Protein AF-A0A349JTK1-F1 (afdb_monomer_lite)

Secondary structure (DSSP, 8-state):
------------------S-----------HHHHHHHHHHHHHHHHHHHTGGGT---HHHHHHHHHHHHHHHHHHHS-PPEEEEEETTEEEEEETTTTTS-HHHHHHHHHHHHHHHHHHHTTHHHHHHHHHHHHTTT-HHHHHHHHHHHHHHHHHHTT--

Radius of gyration: 26.08 Å; chains: 1; bounding box: 59×42×75 Å

Structure (mmCIF, N/CA/C/O backbone):
data_AF-A0A349JTK1-F1
#
_entry.id   AF-A0A349JTK1-F1
#
loop_
_atom_site.group_PDB
_atom_site.id
_atom_site.type_symbol
_atom_site.label_atom_id
_atom_site.label_alt_id
_atom_site.label_comp_id
_atom_site.label_asym_id
_atom_site.label_entity_id
_atom_site.label_seq_id
_atom_site.pdbx_PDB_ins_code
_atom_site.Cartn_x
_atom_site.Cartn_y
_atom_site.Cartn_z
_atom_site.occupancy
_atom_site.B_iso_or_equiv
_atom_site.auth_seq_id
_atom_site.auth_comp_id
_atom_site.auth_asym_id
_atom_site.auth_atom_id
_atom_site.pdbx_PDB_model_num
ATOM 1 N N . MET A 1 1 ? -38.838 27.268 -45.855 1.00 45.03 1 MET A N 1
ATOM 2 C CA . MET A 1 1 ? -37.896 26.324 -46.489 1.00 45.03 1 MET A CA 1
ATOM 3 C C . MET A 1 1 ? -36.590 26.447 -45.736 1.00 45.03 1 MET A C 1
ATOM 5 O O . MET A 1 1 ? -35.885 27.432 -45.886 1.00 45.03 1 MET A O 1
ATOM 9 N N . THR A 1 2 ? -36.428 25.562 -44.762 1.00 40.25 2 THR A N 1
ATOM 10 C CA . THR A 1 2 ? -35.624 25.732 -43.549 1.00 40.25 2 THR A CA 1
ATOM 11 C C . THR A 1 2 ? -34.436 24.780 -43.563 1.00 40.25 2 THR A C 1
ATOM 13 O O . THR A 1 2 ? -34.604 23.582 -43.766 1.00 40.25 2 THR A O 1
ATOM 16 N N . SER A 1 3 ? -33.263 25.370 -43.358 1.00 41.69 3 SER A N 1
ATOM 17 C CA . SER A 1 3 ? -31.979 24.836 -42.904 1.00 41.69 3 SER A CA 1
ATOM 18 C C . SER A 1 3 ? -31.929 23.336 -42.576 1.00 41.69 3 SER A C 1
ATOM 20 O O . SER A 1 3 ? -32.374 22.910 -41.512 1.00 41.69 3 SER A O 1
ATOM 22 N N . ALA A 1 4 ? -31.314 22.547 -43.461 1.00 47.44 4 ALA A N 1
ATOM 23 C CA . ALA A 1 4 ? -30.877 21.192 -43.148 1.00 47.44 4 ALA A CA 1
ATOM 24 C C . ALA A 1 4 ? -29.543 21.265 -42.387 1.00 47.44 4 ALA A C 1
ATOM 26 O O . ALA A 1 4 ? -28.524 21.691 -42.928 1.00 47.44 4 ALA A O 1
ATOM 27 N N . LEU A 1 5 ? -29.594 20.902 -41.107 1.00 45.66 5 LEU A N 1
ATOM 28 C CA . LEU A 1 5 ? -28.456 20.749 -40.208 1.00 45.66 5 LEU A CA 1
ATOM 29 C C . LEU A 1 5 ? -27.435 19.765 -40.791 1.00 45.66 5 LEU A C 1
ATOM 31 O O . LEU A 1 5 ? -27.747 18.609 -41.069 1.00 45.66 5 LEU A O 1
ATOM 35 N N . LEU A 1 6 ? -26.201 20.237 -40.928 1.00 46.09 6 LEU A N 1
ATOM 36 C CA . LEU A 1 6 ? -25.028 19.431 -41.224 1.00 46.09 6 LEU A CA 1
ATOM 37 C C . LEU A 1 6 ? -24.676 18.666 -39.940 1.00 46.09 6 LEU A C 1
ATOM 39 O O . LEU A 1 6 ? -24.021 19.202 -39.051 1.00 46.09 6 LEU A O 1
ATOM 43 N N . VAL A 1 7 ? -25.197 17.446 -39.802 1.00 48.81 7 VAL A N 1
ATOM 44 C CA . VAL A 1 7 ? -24.811 16.515 -38.735 1.00 48.81 7 VAL A CA 1
ATOM 45 C C . VAL A 1 7 ? -23.430 15.962 -39.097 1.00 48.81 7 VAL A C 1
ATOM 47 O O . VAL A 1 7 ? -23.330 15.238 -40.089 1.00 48.81 7 VAL A O 1
ATOM 50 N N . PRO A 1 8 ? -22.353 16.278 -38.354 1.00 45.03 8 PRO A N 1
ATOM 51 C CA . PRO A 1 8 ? -21.094 15.578 -38.533 1.00 45.03 8 PRO A CA 1
ATOM 52 C C . PRO A 1 8 ? -21.305 14.127 -38.093 1.00 45.03 8 PRO A C 1
ATOM 54 O O . PRO A 1 8 ? -21.690 13.842 -36.960 1.00 45.03 8 PRO A O 1
ATOM 57 N N . THR A 1 9 ? -21.095 13.196 -39.013 1.00 48.59 9 THR A N 1
ATOM 58 C CA . THR A 1 9 ? -21.054 11.768 -38.717 1.00 48.59 9 THR A CA 1
ATOM 59 C C . THR A 1 9 ? -19.846 11.498 -37.825 1.00 48.59 9 THR A C 1
ATOM 61 O O . THR A 1 9 ? -18.720 11.431 -38.313 1.00 48.59 9 THR A O 1
ATOM 64 N N . TYR A 1 10 ? -20.062 11.368 -36.517 1.00 45.44 10 TYR A N 1
ATOM 65 C CA . TYR A 1 10 ? -19.060 10.809 -35.617 1.00 45.44 10 TYR A CA 1
ATOM 66 C C . TYR A 1 10 ? -18.875 9.329 -35.978 1.00 45.44 10 TYR A C 1
ATOM 68 O O . TYR A 1 10 ? -19.856 8.580 -35.915 1.00 45.44 10 TYR A O 1
ATOM 76 N N . PRO A 1 11 ? -17.670 8.866 -36.359 1.00 46.03 11 PRO A N 1
ATOM 77 C CA . PRO A 1 11 ? -17.411 7.440 -36.373 1.00 46.03 11 PRO A CA 1
ATOM 78 C C . PRO A 1 11 ? -17.566 6.933 -34.935 1.00 46.03 11 PRO A C 1
ATOM 80 O O . PRO A 1 11 ? -17.037 7.496 -33.978 1.00 46.03 11 PRO A O 1
ATOM 83 N N . SER A 1 12 ? -18.386 5.902 -34.803 1.00 44.72 12 SER A N 1
ATOM 84 C CA . SER A 1 12 ? -18.773 5.224 -33.574 1.00 44.72 12 SER A CA 1
ATOM 85 C C . SER A 1 12 ? -17.590 4.927 -32.644 1.00 44.72 12 SER A C 1
ATOM 87 O O . SER A 1 12 ? -16.759 4.070 -32.941 1.00 44.72 12 SER A O 1
ATOM 89 N N . LEU A 1 13 ? -17.589 5.559 -31.467 1.00 46.03 13 LEU A N 1
ATOM 90 C CA . LEU A 1 13 ? -16.832 5.175 -30.267 1.00 46.03 13 LEU A CA 1
ATOM 91 C C . LEU A 1 13 ? -17.384 3.869 -29.660 1.00 46.03 13 LEU A C 1
ATOM 93 O O . LEU A 1 13 ? -17.812 3.827 -28.510 1.00 46.03 13 LEU A O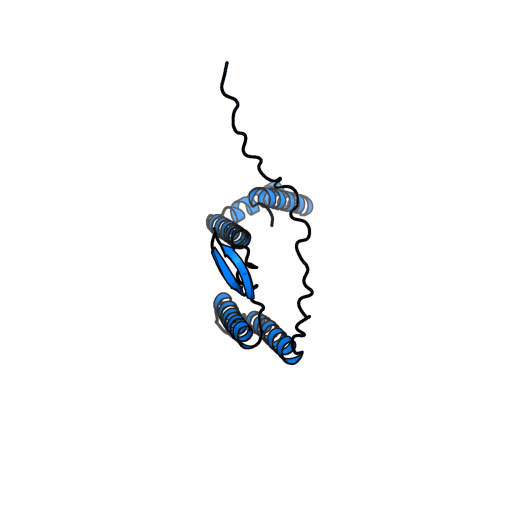 1
ATOM 97 N N . ALA A 1 14 ? -17.419 2.795 -30.446 1.00 45.19 14 ALA A N 1
ATOM 98 C CA . ALA A 1 14 ? -17.894 1.489 -30.007 1.00 45.19 14 ALA A CA 1
ATOM 99 C C . ALA A 1 14 ? -17.049 0.371 -30.629 1.00 45.19 14 ALA A C 1
ATOM 101 O O . ALA A 1 14 ? -17.515 -0.336 -31.514 1.00 45.19 14 ALA A O 1
ATOM 102 N N . ALA A 1 15 ? -15.794 0.265 -30.174 1.00 39.03 15 ALA A N 1
ATOM 103 C CA . ALA A 1 15 ? -15.044 -0.983 -29.973 1.00 39.03 15 ALA A CA 1
ATOM 104 C C . ALA A 1 15 ? -13.569 -0.665 -29.645 1.00 39.03 15 ALA A C 1
ATOM 106 O O . ALA A 1 15 ? -12.775 -0.485 -30.566 1.00 39.03 15 ALA A O 1
ATOM 107 N N . PRO A 1 16 ? -13.130 -0.653 -28.372 1.00 46.06 16 PRO A N 1
ATOM 108 C CA . PRO A 1 16 ? -11.724 -0.854 -28.063 1.00 46.06 16 PRO A CA 1
ATOM 109 C C . PRO A 1 16 ? -11.491 -2.368 -28.055 1.00 46.06 16 PRO A C 1
ATOM 111 O O . PRO A 1 16 ? -11.360 -2.991 -27.006 1.00 46.06 16 PRO A O 1
ATOM 114 N N . ALA A 1 17 ? -11.550 -2.999 -29.224 1.00 43.56 17 ALA A N 1
ATOM 115 C CA . ALA A 1 17 ? -11.286 -4.423 -29.351 1.00 43.56 17 ALA A CA 1
ATOM 116 C C . ALA A 1 17 ? -10.256 -4.637 -30.459 1.00 43.56 17 ALA A C 1
ATOM 118 O O . ALA A 1 17 ? -10.573 -4.574 -31.641 1.00 43.56 17 ALA A O 1
ATOM 119 N N . LEU A 1 18 ? -9.032 -4.951 -30.025 1.00 47.34 18 LEU A N 1
ATOM 120 C CA . LEU A 1 18 ? -8.045 -5.725 -30.783 1.00 47.34 18 LEU A CA 1
ATOM 121 C C . LEU A 1 18 ? -7.347 -5.011 -31.955 1.00 47.34 18 LEU A C 1
ATOM 123 O O . LEU A 1 18 ? -7.141 -5.608 -33.011 1.00 47.34 18 LEU A O 1
ATOM 127 N N . GLN A 1 19 ? -6.850 -3.788 -31.750 1.00 44.97 19 GLN A N 1
ATOM 128 C CA . GLN A 1 19 ? -5.798 -3.252 -32.621 1.00 44.97 19 GLN A CA 1
ATOM 129 C C . GLN A 1 19 ? -4.434 -3.844 -32.207 1.00 44.97 19 GLN A C 1
ATOM 131 O O . GLN A 1 19 ? -3.741 -3.320 -31.343 1.00 44.97 19 GLN A O 1
ATOM 136 N N . GLY A 1 20 ? -4.080 -4.974 -32.824 1.00 37.69 20 GLY A N 1
ATOM 137 C CA . GLY A 1 20 ? -2.697 -5.430 -32.992 1.00 37.69 20 GLY A CA 1
ATOM 138 C C . GLY A 1 20 ? -1.961 -5.887 -31.733 1.00 37.69 20 GLY A C 1
ATOM 139 O O . GLY A 1 20 ? -1.040 -5.218 -31.275 1.00 37.69 20 GLY A O 1
ATOM 140 N N . ALA A 1 21 ? -2.247 -7.103 -31.261 1.00 42.03 21 ALA A N 1
ATOM 141 C CA . ALA A 1 21 ? -1.250 -7.885 -30.532 1.00 42.03 21 ALA A CA 1
ATOM 142 C C . ALA A 1 21 ? -0.121 -8.274 -31.505 1.00 42.03 21 ALA A C 1
ATOM 144 O O . ALA A 1 21 ? -0.041 -9.410 -31.973 1.00 42.03 21 ALA A O 1
ATOM 145 N N . ALA A 1 22 ? 0.735 -7.314 -31.864 1.00 38.47 22 ALA A N 1
ATOM 146 C CA . ALA A 1 22 ? 2.052 -7.651 -32.371 1.00 38.47 22 ALA A CA 1
ATOM 147 C C . ALA A 1 22 ? 2.705 -8.516 -31.290 1.00 38.47 22 ALA A C 1
ATOM 149 O O . ALA A 1 22 ? 2.777 -8.105 -30.131 1.00 38.47 22 ALA A O 1
ATOM 150 N N . GLN A 1 23 ? 3.101 -9.739 -31.643 1.00 40.97 23 GLN A N 1
ATOM 151 C CA . GLN A 1 23 ? 3.881 -10.590 -30.757 1.00 40.97 23 GLN A CA 1
ATOM 152 C C . GLN A 1 23 ? 5.174 -9.844 -30.427 1.00 40.97 23 GLN A C 1
ATOM 154 O O . GLN A 1 23 ? 6.116 -9.832 -31.218 1.00 40.97 23 GLN A O 1
ATOM 159 N N . VAL A 1 24 ? 5.195 -9.164 -29.281 1.00 50.41 24 VAL A N 1
ATOM 160 C CA . VAL A 1 24 ? 6.424 -8.633 -28.706 1.00 50.41 24 VAL A CA 1
ATOM 161 C C . VAL A 1 24 ? 7.284 -9.863 -28.422 1.00 50.41 24 VAL A C 1
ATOM 163 O O . VAL A 1 24 ? 6.803 -10.762 -27.726 1.00 50.41 24 VAL A O 1
ATOM 166 N N . PRO A 1 25 ? 8.498 -9.975 -28.990 1.00 47.72 25 PRO A N 1
ATOM 167 C CA . PRO A 1 25 ? 9.360 -11.116 -28.720 1.00 47.72 25 PRO A CA 1
ATOM 168 C C . PRO A 1 25 ? 9.516 -11.236 -27.206 1.00 47.72 25 PRO A C 1
ATOM 170 O O . PRO A 1 25 ? 9.841 -10.247 -26.545 1.00 47.72 25 PRO A O 1
ATOM 173 N N . ALA A 1 26 ? 9.225 -12.420 -26.662 1.00 49.88 26 ALA A N 1
ATOM 174 C CA . ALA A 1 26 ? 9.383 -12.700 -25.244 1.00 49.88 26 ALA A CA 1
ATOM 175 C C . ALA A 1 26 ? 10.845 -12.424 -24.873 1.00 49.88 26 ALA A C 1
ATOM 177 O O . ALA A 1 26 ? 11.740 -13.195 -25.210 1.00 49.88 26 ALA A O 1
ATOM 178 N N . HIS A 1 27 ? 11.102 -11.270 -24.257 1.00 58.78 27 HIS A N 1
ATOM 179 C CA . HIS A 1 27 ? 12.418 -10.947 -23.735 1.00 58.78 27 HIS A CA 1
ATOM 180 C C . HIS A 1 27 ? 12.624 -11.830 -22.509 1.00 58.78 27 HIS A C 1
ATOM 182 O O . HIS A 1 27 ? 12.105 -11.546 -21.429 1.00 58.78 27 HIS A O 1
ATOM 188 N N . GLU A 1 28 ? 13.329 -12.943 -22.691 1.00 66.75 28 GLU A N 1
ATOM 189 C CA . GLU A 1 28 ? 13.714 -13.802 -21.581 1.00 66.75 28 GLU A CA 1
ATOM 190 C C . GLU A 1 28 ? 14.725 -13.051 -20.715 1.00 66.75 28 GLU A C 1
ATOM 192 O O . GLU A 1 28 ? 15.870 -12.800 -21.097 1.00 66.75 28 GLU A O 1
ATOM 197 N N . VAL A 1 29 ? 14.274 -12.640 -19.532 1.00 79.25 29 VAL A N 1
ATOM 198 C CA . VAL A 1 29 ? 15.144 -12.053 -18.519 1.00 79.25 29 VAL A CA 1
ATOM 199 C C . VAL A 1 29 ? 16.110 -13.136 -18.045 1.00 79.25 29 VAL A C 1
ATOM 201 O O . VAL A 1 29 ? 15.694 -14.222 -17.645 1.00 79.25 29 VAL A O 1
ATOM 204 N N . SER A 1 30 ? 17.411 -12.836 -18.061 1.00 88.62 30 SER A N 1
ATOM 205 C CA . SER A 1 30 ? 18.440 -13.762 -17.582 1.00 88.62 30 SER A CA 1
ATOM 206 C C . SER A 1 30 ? 18.150 -14.218 -16.147 1.00 88.62 30 SER A C 1
ATOM 208 O O . SER A 1 30 ? 17.821 -13.412 -15.270 1.00 88.62 30 SER A O 1
ATOM 210 N N . LEU A 1 31 ? 18.328 -15.514 -15.880 1.00 89.31 31 LEU A N 1
ATOM 211 C CA . LEU A 1 31 ? 18.155 -16.103 -14.549 1.00 89.31 31 LEU A CA 1
ATOM 212 C C . LEU A 1 31 ? 19.001 -15.379 -13.491 1.00 89.31 31 LEU A C 1
ATOM 214 O O . LEU A 1 31 ? 18.544 -15.194 -12.366 1.00 89.31 31 LEU A O 1
ATOM 218 N N . ALA A 1 32 ? 20.193 -14.899 -13.860 1.00 90.94 32 ALA A N 1
ATOM 219 C CA . ALA A 1 32 ? 21.052 -14.124 -12.967 1.00 90.94 32 ALA A CA 1
ATOM 220 C C . ALA A 1 32 ? 20.392 -12.810 -12.513 1.00 90.94 32 ALA A C 1
ATOM 222 O O . ALA A 1 32 ? 20.474 -12.457 -11.339 1.00 90.94 32 ALA A O 1
ATOM 223 N N . VAL A 1 33 ? 19.696 -12.115 -13.419 1.00 90.31 33 VAL A N 1
ATOM 224 C CA . VAL A 1 33 ? 18.965 -10.878 -13.107 1.00 90.31 33 VAL A CA 1
ATOM 225 C C . VAL A 1 33 ? 17.789 -11.191 -12.183 1.00 90.31 33 VAL A C 1
ATOM 227 O O . VAL A 1 33 ? 17.617 -10.531 -11.162 1.00 90.31 33 VAL A O 1
ATOM 230 N N . THR A 1 34 ? 17.039 -12.257 -12.470 1.00 91.38 34 THR A N 1
ATOM 231 C CA . THR A 1 34 ? 15.930 -12.710 -11.611 1.00 91.38 34 THR A CA 1
ATOM 232 C C . THR A 1 34 ? 16.406 -13.050 -10.196 1.00 91.38 34 THR A C 1
ATOM 234 O O . THR A 1 34 ? 15.811 -12.597 -9.218 1.00 91.38 34 THR A O 1
ATOM 237 N N . LEU A 1 35 ? 17.509 -13.797 -10.067 1.00 94.38 35 LEU A N 1
ATOM 238 C CA . LEU A 1 35 ? 18.098 -14.129 -8.767 1.00 94.38 35 LEU A CA 1
ATOM 239 C C . LEU A 1 35 ? 18.633 -12.898 -8.033 1.00 94.38 35 LEU A C 1
ATOM 241 O O . LEU A 1 35 ? 18.504 -12.832 -6.814 1.00 94.38 35 LEU A O 1
ATOM 245 N N . LEU A 1 36 ? 19.191 -11.916 -8.746 1.00 94.31 36 LEU A N 1
ATOM 246 C CA . LEU A 1 36 ? 19.634 -10.654 -8.153 1.00 94.31 36 LEU A CA 1
ATOM 247 C C . LEU A 1 36 ? 18.455 -9.903 -7.524 1.00 94.31 36 LEU A C 1
ATOM 249 O O . LEU A 1 36 ? 18.531 -9.524 -6.356 1.00 94.31 36 LEU A O 1
ATOM 253 N N . PHE A 1 37 ? 17.350 -9.727 -8.254 1.00 94.44 37 PHE A N 1
ATOM 254 C CA . PHE A 1 37 ? 16.155 -9.063 -7.722 1.00 94.44 37 PHE A CA 1
ATOM 255 C C . PHE A 1 37 ? 15.509 -9.851 -6.579 1.00 94.44 37 PHE A C 1
ATOM 257 O O . PHE A 1 37 ? 15.098 -9.258 -5.581 1.00 94.44 37 PHE A O 1
ATOM 264 N N . ALA A 1 38 ? 15.481 -11.182 -6.674 1.00 95.38 38 ALA A N 1
ATOM 265 C CA . ALA A 1 38 ? 15.023 -12.036 -5.584 1.00 95.38 38 ALA A CA 1
ATOM 266 C C . ALA A 1 38 ? 15.908 -11.882 -4.333 1.00 95.38 38 ALA A C 1
ATOM 268 O O . ALA A 1 38 ? 15.388 -11.761 -3.225 1.00 95.38 38 ALA A O 1
ATOM 269 N N . ALA A 1 39 ? 17.233 -11.819 -4.496 1.00 96.12 39 ALA A N 1
ATOM 270 C CA . ALA A 1 39 ? 18.171 -11.603 -3.399 1.00 96.12 39 ALA A CA 1
ATOM 271 C C . ALA A 1 39 ? 18.023 -10.208 -2.771 1.00 96.12 39 ALA A C 1
ATOM 273 O O . ALA A 1 39 ? 18.070 -10.096 -1.548 1.00 96.12 39 ALA A O 1
ATOM 274 N N . LEU A 1 40 ? 17.788 -9.159 -3.571 1.00 95.38 40 LEU A N 1
ATOM 275 C CA . LEU A 1 40 ? 17.483 -7.814 -3.063 1.00 95.38 40 LEU A CA 1
ATOM 276 C C . LEU A 1 40 ? 16.186 -7.799 -2.244 1.00 95.38 40 LEU A C 1
ATOM 278 O O . LEU A 1 40 ? 16.157 -7.220 -1.159 1.00 95.38 40 LEU A O 1
ATOM 282 N N . LEU A 1 41 ? 15.138 -8.471 -2.725 1.00 95.50 41 LEU A N 1
ATOM 283 C CA . LEU A 1 41 ? 13.860 -8.580 -2.020 1.00 95.50 41 LEU A CA 1
ATOM 284 C C . LEU A 1 41 ? 14.010 -9.342 -0.698 1.00 95.50 41 LEU A C 1
ATOM 286 O O . LEU A 1 41 ? 13.563 -8.862 0.344 1.00 95.50 41 LEU A O 1
ATOM 290 N N . VAL A 1 42 ? 14.675 -10.501 -0.712 1.00 96.38 42 VAL A N 1
ATOM 291 C CA . VAL A 1 42 ? 14.949 -11.278 0.509 1.00 96.38 42 VAL A CA 1
ATOM 292 C C . VAL A 1 42 ? 15.830 -10.475 1.468 1.00 96.38 42 VAL A C 1
ATOM 294 O O . VAL A 1 42 ? 15.548 -10.437 2.663 1.00 96.38 42 VAL A O 1
ATOM 297 N N . GLY A 1 43 ? 16.845 -9.779 0.954 1.00 94.62 43 GLY A N 1
ATOM 298 C CA . GLY A 1 43 ? 17.697 -8.880 1.729 1.00 94.62 43 GLY A CA 1
ATOM 299 C C . GLY A 1 43 ? 16.897 -7.784 2.433 1.00 94.62 43 GLY A C 1
ATOM 300 O O . GLY A 1 43 ? 17.061 -7.597 3.635 1.00 94.62 43 GLY A O 1
ATOM 301 N N . MET A 1 44 ? 15.971 -7.128 1.727 1.00 94.69 44 MET A N 1
ATOM 302 C CA . MET A 1 44 ? 15.075 -6.124 2.311 1.00 94.69 44 MET A CA 1
ATOM 303 C C . MET A 1 44 ? 14.221 -6.714 3.442 1.00 94.69 44 MET A C 1
ATOM 305 O O . MET A 1 44 ? 14.127 -6.116 4.515 1.00 94.69 44 MET A O 1
ATOM 309 N N . ILE A 1 45 ? 13.624 -7.893 3.228 1.00 94.06 45 ILE A N 1
ATOM 310 C CA . ILE A 1 45 ? 12.801 -8.574 4.241 1.00 94.06 45 ILE A CA 1
ATOM 311 C C . ILE A 1 45 ? 13.637 -8.917 5.479 1.00 94.06 45 ILE A C 1
ATOM 313 O O . ILE A 1 45 ? 13.192 -8.675 6.600 1.00 94.06 45 ILE A O 1
ATOM 317 N N . LEU A 1 46 ? 14.856 -9.433 5.299 1.00 92.75 46 LEU A N 1
ATOM 318 C CA . LEU A 1 46 ? 15.760 -9.733 6.411 1.00 92.75 46 LEU A CA 1
ATOM 319 C C . LEU A 1 46 ? 16.173 -8.459 7.157 1.00 92.75 46 LEU A C 1
ATOM 321 O O . LEU A 1 46 ? 16.139 -8.444 8.384 1.00 92.75 46 LEU A O 1
ATOM 325 N N . CYS A 1 47 ? 16.502 -7.373 6.452 1.00 90.00 47 CYS A N 1
ATOM 326 C CA . CYS A 1 47 ? 16.820 -6.091 7.085 1.00 90.00 47 CYS A CA 1
ATOM 327 C C . CYS A 1 47 ? 15.653 -5.547 7.923 1.00 90.00 47 CYS A C 1
ATOM 329 O O . CYS A 1 47 ? 15.893 -5.008 9.001 1.00 90.00 47 CYS A O 1
ATOM 331 N N . LEU A 1 48 ? 14.407 -5.718 7.467 1.00 90.12 48 LEU A N 1
ATOM 332 C CA . LEU A 1 48 ? 13.217 -5.370 8.249 1.00 90.12 48 LEU A CA 1
ATOM 333 C C . LEU A 1 48 ? 13.017 -6.296 9.453 1.00 90.12 48 LEU A C 1
ATOM 335 O O . LEU A 1 48 ? 12.690 -5.828 10.537 1.00 90.12 48 LEU A O 1
ATOM 339 N N . ALA A 1 49 ? 13.241 -7.601 9.296 1.00 89.19 49 ALA A N 1
ATOM 340 C CA . ALA A 1 49 ? 13.112 -8.557 10.396 1.00 89.19 49 ALA A CA 1
ATOM 341 C C . ALA A 1 49 ? 14.159 -8.326 11.503 1.00 89.19 49 ALA A C 1
ATOM 343 O O . ALA A 1 49 ? 13.869 -8.514 12.681 1.00 89.19 49 ALA A O 1
ATOM 344 N N . PHE A 1 50 ? 15.370 -7.897 11.136 1.00 85.94 50 PHE A N 1
ATOM 345 C CA . PHE A 1 50 ? 16.464 -7.600 12.067 1.00 85.94 50 PHE A CA 1
ATOM 346 C C . PHE A 1 50 ? 16.511 -6.139 12.536 1.00 85.94 50 PHE A C 1
ATOM 348 O O . PHE A 1 50 ? 17.448 -5.752 13.239 1.00 85.94 50 PHE A O 1
ATOM 355 N N . GLU A 1 51 ? 15.515 -5.326 12.186 1.00 78.75 51 GLU A N 1
ATOM 356 C CA . GLU A 1 51 ? 15.458 -3.901 12.522 1.00 78.75 51 GLU A CA 1
ATOM 357 C C . GLU A 1 51 ? 15.603 -3.634 14.028 1.00 78.75 51 GLU A C 1
ATOM 359 O O . GLU A 1 51 ? 16.268 -2.671 14.415 1.00 78.75 51 GLU A O 1
ATOM 364 N N . GLU A 1 52 ? 15.083 -4.527 14.880 1.00 65.62 52 GLU A N 1
ATOM 365 C CA . GLU A 1 52 ? 15.208 -4.444 16.344 1.00 65.62 52 GLU A CA 1
ATOM 366 C C . GLU A 1 52 ? 16.670 -4.357 16.827 1.00 65.62 52 GLU A C 1
ATOM 368 O O . GLU A 1 52 ? 16.922 -3.925 17.951 1.00 65.62 52 GLU A O 1
ATOM 373 N N . LYS A 1 53 ? 17.646 -4.725 15.984 1.00 64.75 53 LYS A N 1
ATOM 374 C CA . LYS A 1 53 ? 19.085 -4.625 16.272 1.00 64.75 53 LYS A CA 1
ATOM 375 C C . LYS A 1 53 ? 19.820 -3.521 15.506 1.00 64.75 53 LYS A C 1
ATOM 377 O O . LYS A 1 53 ? 20.983 -3.272 15.812 1.00 64.75 53 LYS A O 1
ATOM 382 N N . LEU A 1 54 ? 19.185 -2.870 14.526 1.00 63.22 54 LEU A N 1
ATOM 383 C CA . LEU A 1 54 ? 19.841 -1.904 13.630 1.00 63.22 54 LEU A CA 1
ATOM 384 C C . LEU A 1 54 ? 19.593 -0.425 13.977 1.00 63.22 54 LEU A C 1
ATOM 386 O O . LEU A 1 54 ? 20.247 0.429 13.385 1.00 63.22 54 LEU A O 1
ATOM 390 N N . HIS A 1 55 ? 18.681 -0.090 14.901 1.00 64.50 55 HIS A N 1
ATOM 391 C CA . HIS A 1 55 ? 18.301 1.302 15.241 1.00 64.50 55 HIS A CA 1
ATOM 392 C C . HIS A 1 55 ? 17.905 2.191 14.035 1.00 64.50 55 HIS A C 1
ATOM 394 O O . HIS A 1 55 ? 17.828 3.413 14.158 1.00 64.50 55 HIS A O 1
ATOM 400 N N . ALA A 1 56 ? 17.641 1.604 12.866 1.00 71.12 56 ALA A N 1
ATOM 401 C CA . ALA A 1 56 ? 17.248 2.321 11.662 1.00 71.12 56 ALA A CA 1
ATOM 402 C C . ALA A 1 56 ? 15.720 2.391 11.558 1.00 71.12 56 ALA A C 1
ATOM 404 O O . ALA A 1 56 ? 15.016 1.465 11.946 1.00 71.12 56 ALA A O 1
ATOM 405 N N . GLN A 1 57 ? 15.190 3.481 10.999 1.00 79.81 57 GLN A N 1
ATOM 406 C CA . GLN A 1 57 ? 13.754 3.592 10.742 1.00 79.81 57 GLN A CA 1
ATOM 407 C C . GLN A 1 57 ? 13.332 2.618 9.630 1.00 79.81 57 GLN A C 1
ATOM 409 O O . GLN A 1 57 ? 13.930 2.630 8.552 1.00 79.81 57 GLN A O 1
ATOM 414 N N . LYS A 1 58 ? 12.247 1.856 9.843 1.00 83.88 58 LYS A N 1
ATOM 415 C CA . LYS A 1 58 ? 11.584 0.986 8.837 1.00 83.88 58 LYS A CA 1
ATOM 416 C C . LYS A 1 58 ? 11.533 1.610 7.446 1.00 83.88 58 LYS A C 1
ATOM 418 O O . LYS A 1 58 ? 11.912 0.994 6.454 1.00 83.88 58 LYS A O 1
ATOM 423 N N . SER A 1 59 ? 11.098 2.869 7.396 1.00 87.75 59 SER A N 1
ATOM 424 C CA . SER A 1 59 ? 10.927 3.623 6.155 1.00 87.75 59 SER A CA 1
ATOM 425 C C . SER A 1 59 ? 12.239 3.859 5.401 1.00 87.75 59 SER A C 1
ATOM 427 O O . SER A 1 59 ? 12.220 3.927 4.175 1.00 87.75 59 SER A O 1
ATOM 429 N N . LEU A 1 60 ? 13.369 3.987 6.103 1.00 89.25 60 LEU A N 1
ATOM 430 C CA . LEU A 1 60 ? 14.672 4.227 5.482 1.00 89.25 60 LEU A CA 1
ATOM 431 C C . LEU A 1 60 ? 15.179 2.971 4.766 1.00 89.25 60 LEU A C 1
ATOM 433 O O . LEU A 1 60 ? 15.663 3.064 3.642 1.00 89.25 60 LEU A O 1
ATOM 437 N N . ILE A 1 61 ? 15.033 1.804 5.401 1.00 90.75 61 ILE A N 1
ATOM 438 C CA . ILE A 1 61 ? 15.452 0.513 4.836 1.00 90.75 61 ILE A CA 1
ATOM 439 C C . ILE A 1 61 ? 14.676 0.242 3.546 1.00 90.75 61 ILE A C 1
ATOM 441 O O . ILE A 1 61 ? 15.281 0.013 2.500 1.00 90.75 61 ILE A O 1
ATOM 445 N N . VAL A 1 62 ? 13.342 0.334 3.601 1.00 92.69 62 VAL A N 1
ATOM 446 C CA . VAL A 1 62 ? 12.486 0.122 2.422 1.00 92.69 62 VAL A CA 1
ATOM 447 C C . VAL A 1 62 ? 12.815 1.132 1.325 1.00 92.69 62 VAL A C 1
ATOM 449 O O . VAL A 1 62 ? 12.968 0.744 0.170 1.00 92.69 62 VAL A O 1
ATOM 452 N N . GLY A 1 63 ? 12.988 2.409 1.679 1.00 92.69 63 GLY A N 1
ATOM 453 C CA . GLY A 1 63 ? 13.338 3.459 0.722 1.00 92.69 63 GLY A CA 1
ATOM 454 C C . GLY A 1 63 ? 14.669 3.203 0.010 1.00 92.69 63 GLY A C 1
ATOM 455 O O . GLY A 1 63 ? 14.738 3.311 -1.212 1.00 92.69 63 GLY A O 1
ATOM 456 N N . LEU A 1 64 ? 15.712 2.803 0.745 1.00 93.50 64 LEU A N 1
ATOM 457 C CA . LEU A 1 64 ? 17.023 2.496 0.168 1.00 93.50 64 LEU A CA 1
ATOM 458 C C . LEU A 1 64 ? 16.945 1.314 -0.805 1.00 93.50 64 LEU A C 1
ATOM 460 O O . LEU A 1 64 ? 17.411 1.421 -1.939 1.00 93.50 64 LEU A O 1
ATOM 464 N N . PHE A 1 65 ? 16.335 0.203 -0.381 1.00 95.31 65 PHE A N 1
ATOM 465 C CA . PHE A 1 65 ? 16.177 -0.971 -1.240 1.00 95.31 65 PHE A CA 1
ATOM 466 C C . PHE A 1 65 ? 15.318 -0.661 -2.469 1.00 95.31 65 PHE A C 1
ATOM 468 O O . PHE A 1 65 ? 15.659 -1.118 -3.558 1.00 95.31 65 PHE A O 1
ATOM 475 N N . ALA A 1 66 ? 14.265 0.151 -2.337 1.00 94.12 66 ALA A N 1
ATOM 476 C CA . ALA A 1 66 ? 13.448 0.589 -3.467 1.00 94.12 66 ALA A CA 1
ATOM 477 C C . ALA A 1 66 ? 14.267 1.393 -4.489 1.00 94.12 66 ALA A C 1
ATOM 479 O O . ALA A 1 66 ? 14.206 1.096 -5.681 1.00 94.12 66 ALA A O 1
ATOM 480 N N . VAL A 1 67 ? 15.086 2.353 -4.040 1.00 94.62 67 VAL A N 1
ATOM 481 C CA . VAL A 1 67 ? 15.962 3.141 -4.926 1.00 94.62 67 VAL A CA 1
ATOM 482 C C . VAL A 1 67 ? 17.001 2.253 -5.608 1.00 94.62 67 VAL A C 1
ATOM 484 O O . VAL A 1 67 ? 17.165 2.333 -6.823 1.00 94.62 67 VAL A O 1
ATOM 487 N N . VAL A 1 68 ? 17.671 1.371 -4.860 1.00 95.38 68 VAL A N 1
ATOM 488 C CA . VAL A 1 68 ? 18.660 0.433 -5.420 1.00 95.38 68 VAL A CA 1
ATOM 489 C C . VAL A 1 68 ? 18.016 -0.482 -6.461 1.00 95.38 68 VAL A C 1
ATOM 491 O O . VAL A 1 68 ? 18.560 -0.648 -7.549 1.00 95.38 68 VAL A O 1
ATOM 494 N N . THR A 1 69 ? 16.838 -1.027 -6.159 1.00 93.62 69 THR A N 1
ATOM 495 C CA . THR A 1 69 ? 16.071 -1.897 -7.063 1.00 93.62 69 THR A CA 1
ATOM 496 C C .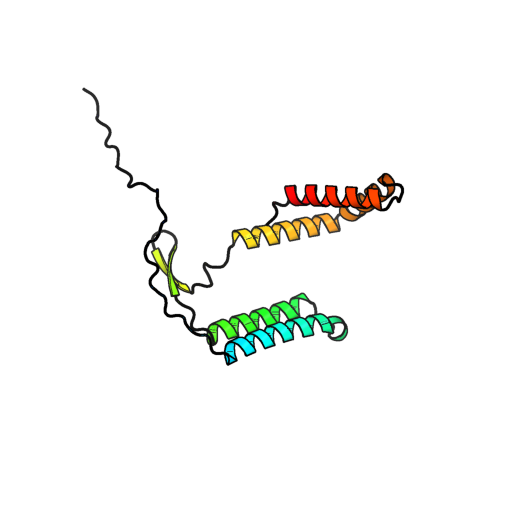 THR A 1 69 ? 15.646 -1.146 -8.323 1.00 93.62 69 THR A C 1
ATOM 498 O O . THR A 1 69 ? 15.779 -1.673 -9.425 1.00 93.62 69 THR A O 1
ATOM 501 N N . LEU A 1 70 ? 15.194 0.103 -8.187 1.00 90.75 70 LEU A N 1
ATOM 502 C CA . LEU A 1 70 ? 14.795 0.945 -9.313 1.00 90.75 70 LEU A CA 1
ATOM 503 C C . LEU A 1 70 ? 15.983 1.272 -10.226 1.00 90.75 70 LEU A C 1
ATOM 505 O O . LEU A 1 70 ? 15.873 1.125 -11.441 1.00 90.75 70 LEU A O 1
ATOM 509 N N . LEU A 1 71 ? 17.128 1.664 -9.658 1.00 91.50 71 LEU A N 1
ATOM 510 C CA . LEU A 1 71 ? 18.341 1.958 -10.429 1.00 91.50 71 LEU A CA 1
ATOM 511 C C . LEU A 1 71 ? 18.908 0.700 -11.096 1.00 91.50 71 LEU A C 1
ATOM 513 O O . LEU A 1 71 ? 19.265 0.735 -12.271 1.00 91.50 71 LEU A O 1
ATOM 517 N N . ALA A 1 72 ? 18.944 -0.422 -10.374 1.00 91.06 72 ALA A N 1
ATOM 518 C CA . ALA A 1 72 ? 19.348 -1.707 -10.930 1.00 91.06 72 ALA A CA 1
ATOM 519 C C . ALA A 1 72 ? 18.421 -2.126 -12.082 1.00 91.06 72 ALA A C 1
ATOM 521 O O . ALA A 1 72 ? 18.907 -2.567 -13.119 1.00 91.06 72 ALA A O 1
ATOM 522 N N . GLY A 1 73 ? 17.106 -1.935 -11.938 1.00 88.25 73 GLY A N 1
ATOM 523 C CA . GLY A 1 73 ? 16.120 -2.218 -12.983 1.00 88.25 73 GLY A CA 1
ATOM 524 C C . GLY A 1 73 ? 16.307 -1.343 -14.213 1.00 88.25 73 GLY A C 1
ATOM 525 O O . GLY A 1 73 ? 16.322 -1.863 -15.323 1.00 88.25 73 GLY A O 1
ATOM 526 N N . ALA A 1 74 ? 16.541 -0.045 -14.021 1.00 85.75 74 ALA A N 1
ATOM 527 C CA . ALA A 1 74 ? 16.783 0.890 -15.116 1.00 85.75 74 ALA A CA 1
ATOM 528 C C . ALA A 1 74 ? 18.035 0.546 -15.946 1.00 85.75 74 ALA A C 1
ATOM 530 O O . ALA A 1 74 ? 18.074 0.850 -17.134 1.00 85.75 74 ALA A O 1
ATOM 531 N N . VAL A 1 75 ? 19.051 -0.076 -15.334 1.00 87.56 75 VAL A N 1
ATOM 532 C CA . VAL A 1 75 ? 20.306 -0.444 -16.014 1.00 87.56 75 VAL A CA 1
ATOM 533 C C . VAL A 1 75 ? 20.272 -1.866 -16.582 1.00 87.56 75 VAL A C 1
ATOM 535 O O . VAL A 1 75 ? 20.781 -2.099 -17.676 1.00 87.56 75 VAL A O 1
ATOM 538 N N . LEU A 1 76 ? 19.717 -2.830 -15.843 1.00 86.62 76 LEU A N 1
ATOM 539 C CA . LEU A 1 76 ? 19.814 -4.261 -16.165 1.00 86.62 76 LEU A CA 1
ATOM 540 C C . LEU A 1 76 ? 18.649 -4.783 -17.012 1.00 86.62 76 LEU A C 1
ATOM 542 O O . LEU A 1 76 ? 18.789 -5.839 -17.629 1.00 86.62 76 LEU A O 1
ATOM 546 N N . LEU A 1 77 ? 17.504 -4.093 -17.027 1.00 83.44 77 LEU A N 1
ATOM 547 C CA . LEU A 1 77 ? 16.324 -4.522 -17.774 1.00 83.44 77 LEU A CA 1
ATOM 548 C C . LEU A 1 77 ? 16.176 -3.668 -19.043 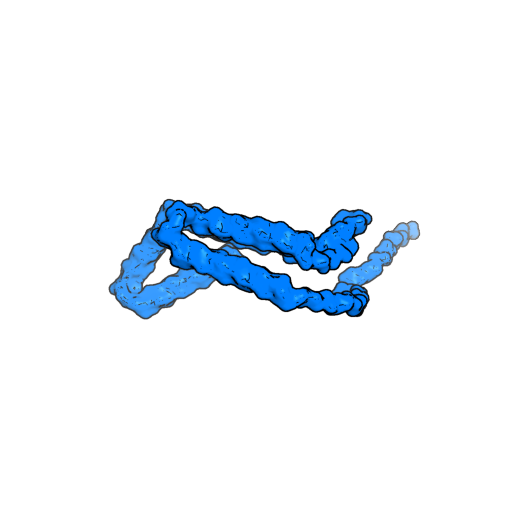1.00 83.44 77 LEU A C 1
ATOM 550 O O . LEU A 1 77 ? 15.897 -2.473 -18.941 1.00 83.44 77 LEU A O 1
ATOM 554 N N . PRO A 1 78 ? 16.317 -4.253 -20.246 1.00 75.44 78 PRO A N 1
ATOM 555 C CA . PRO A 1 78 ? 15.942 -3.578 -21.481 1.00 75.44 78 PRO A CA 1
ATOM 556 C C . PRO A 1 78 ? 14.413 -3.475 -21.530 1.00 75.44 78 PRO A C 1
ATOM 558 O O . PRO A 1 78 ? 13.712 -4.416 -21.900 1.00 75.44 78 PRO A O 1
ATOM 561 N N . LEU A 1 79 ? 13.883 -2.339 -21.079 1.00 74.06 79 LEU A N 1
ATOM 562 C CA . LEU A 1 79 ? 12.443 -2.118 -20.983 1.00 74.06 79 LEU A CA 1
ATOM 563 C C . LEU A 1 79 ? 11.907 -1.597 -22.324 1.00 74.06 79 LEU A C 1
ATOM 565 O O . LEU A 1 79 ? 12.477 -0.656 -22.883 1.00 74.06 79 LEU A O 1
ATOM 569 N N . PRO A 1 80 ? 10.822 -2.183 -22.861 1.00 76.69 80 PRO A N 1
ATOM 570 C CA . PRO A 1 80 ? 10.260 -1.738 -24.125 1.00 76.69 80 PRO A CA 1
ATOM 571 C C . PRO A 1 80 ? 9.660 -0.334 -23.987 1.00 76.69 80 PRO A C 1
ATOM 573 O O . PRO A 1 80 ? 8.964 -0.017 -23.015 1.00 76.69 80 PRO A O 1
ATOM 576 N N . TYR A 1 81 ? 9.925 0.498 -24.993 1.00 78.56 81 TYR A N 1
ATOM 577 C CA . TYR A 1 81 ? 9.297 1.804 -25.158 1.00 78.56 81 TYR A CA 1
ATOM 578 C C . TYR A 1 81 ? 8.067 1.643 -26.042 1.00 78.56 81 TYR A C 1
ATOM 580 O O . TYR A 1 81 ? 8.143 1.047 -27.118 1.00 78.56 81 TYR A O 1
ATOM 588 N N . GLY A 1 82 ? 6.936 2.159 -25.572 1.00 73.69 82 GLY A N 1
ATOM 589 C CA . GLY A 1 82 ? 5.697 2.208 -26.339 1.00 73.69 82 GLY A CA 1
ATOM 590 C C . GLY A 1 82 ? 5.394 3.643 -26.768 1.00 73.69 82 GLY A C 1
ATOM 591 O O . GLY A 1 82 ? 5.709 4.572 -26.016 1.00 73.69 82 GLY A O 1
ATOM 592 N N . PRO A 1 83 ? 4.788 3.860 -27.947 1.00 76.19 83 PRO A N 1
ATOM 593 C CA . PRO A 1 83 ? 4.182 5.145 -28.257 1.00 76.19 83 PRO A CA 1
ATOM 594 C C . PRO A 1 83 ? 2.951 5.331 -27.362 1.00 76.19 83 PRO A C 1
ATOM 596 O O . PRO A 1 83 ? 2.027 4.517 -27.390 1.00 76.19 83 PRO A O 1
ATOM 599 N N . TYR A 1 84 ? 2.944 6.388 -26.553 1.00 76.88 84 TYR A N 1
ATOM 600 C CA . TYR A 1 84 ? 1.783 6.788 -25.761 1.00 76.88 84 TYR A CA 1
ATOM 601 C C . TYR A 1 84 ? 1.300 8.163 -26.221 1.00 76.88 84 TYR A C 1
ATOM 603 O O . TYR A 1 84 ? 2.098 9.079 -26.424 1.00 76.88 84 TYR A O 1
ATOM 611 N N . LEU A 1 85 ? -0.017 8.301 -26.373 1.00 78.62 85 LEU A N 1
ATOM 612 C CA . LEU A 1 85 ? -0.669 9.570 -26.687 1.00 78.62 85 LEU A CA 1
ATOM 613 C C . LEU A 1 85 ? -0.927 10.332 -25.387 1.00 78.62 85 LEU A C 1
ATOM 615 O O . LEU A 1 85 ? -1.748 9.912 -24.570 1.00 78.62 85 LEU A O 1
ATOM 619 N N . ILE A 1 86 ? -0.232 11.451 -25.192 1.00 79.12 86 ILE A N 1
ATOM 620 C CA . ILE A 1 86 ? -0.514 12.390 -24.102 1.00 79.12 86 ILE A CA 1
ATOM 621 C C . ILE A 1 86 ? -1.073 13.656 -24.750 1.00 79.12 86 ILE A C 1
ATOM 623 O O . ILE A 1 86 ? -0.333 14.477 -25.289 1.00 79.12 86 ILE A O 1
ATOM 627 N N . GLY A 1 87 ? -2.402 13.786 -24.747 1.00 83.12 87 GLY A N 1
ATOM 628 C CA . GLY A 1 87 ? -3.092 14.800 -25.547 1.00 83.12 87 GLY A CA 1
ATOM 629 C C . GLY A 1 87 ? -3.047 14.450 -27.038 1.00 83.12 87 GLY A C 1
ATOM 630 O O . GLY A 1 87 ? -3.470 13.364 -27.420 1.00 83.12 87 GLY A O 1
ATOM 631 N N . GLU A 1 88 ? -2.527 15.360 -27.866 1.00 78.50 88 GLU A N 1
ATOM 632 C CA . GLU A 1 88 ? -2.377 15.178 -29.324 1.00 78.50 88 GLU A CA 1
ATOM 633 C C . GLU A 1 88 ? -0.951 14.778 -29.749 1.00 78.50 88 GLU A C 1
ATOM 635 O O . GLU A 1 88 ? -0.681 14.646 -30.941 1.00 78.50 88 GLU A O 1
ATOM 640 N N . GLN A 1 89 ? -0.024 14.591 -28.799 1.00 76.12 89 GLN A N 1
ATOM 641 C CA . GLN A 1 89 ? 1.377 14.294 -29.102 1.00 76.12 89 GLN A CA 1
ATOM 642 C C . GLN A 1 89 ? 1.760 12.861 -28.722 1.00 76.12 89 GLN A C 1
ATOM 644 O O . GLN A 1 89 ? 1.528 12.409 -27.598 1.00 76.12 89 GLN A O 1
ATOM 649 N N . GLU A 1 90 ? 2.392 12.163 -29.665 1.00 78.75 90 GLU A N 1
ATOM 650 C CA . GLU A 1 90 ? 3.015 10.859 -29.446 1.00 78.75 90 GLU A CA 1
ATOM 651 C C . GLU A 1 90 ? 4.342 11.037 -28.702 1.00 78.75 90 GLU A C 1
ATOM 653 O O . GLU A 1 90 ? 5.285 11.648 -29.209 1.00 78.75 90 GLU A O 1
ATOM 658 N N . ILE A 1 91 ? 4.420 10.502 -27.484 1.00 80.38 91 ILE A N 1
ATOM 659 C CA . ILE A 1 91 ? 5.643 10.485 -26.681 1.00 80.38 91 ILE A CA 1
ATOM 660 C C . ILE A 1 91 ? 6.037 9.026 -26.461 1.00 80.38 91 ILE A C 1
ATOM 662 O O . ILE A 1 91 ? 5.256 8.220 -25.954 1.00 80.38 91 ILE A O 1
ATOM 666 N N . ALA A 1 92 ? 7.268 8.680 -26.841 1.00 79.19 92 ALA A N 1
ATOM 667 C CA . ALA A 1 92 ? 7.836 7.370 -26.559 1.00 79.19 92 ALA A CA 1
ATOM 668 C C . ALA A 1 92 ? 8.190 7.289 -25.069 1.00 79.19 92 ALA A C 1
ATOM 670 O O . ALA A 1 92 ? 9.190 7.855 -24.622 1.00 79.19 92 ALA A O 1
ATOM 671 N N . LEU A 1 93 ? 7.354 6.595 -24.299 1.00 79.25 93 LEU A N 1
ATOM 672 C CA . LEU A 1 93 ? 7.558 6.382 -22.870 1.00 79.25 93 LEU A CA 1
ATOM 673 C C . LEU A 1 93 ? 7.892 4.913 -22.606 1.00 79.25 93 LEU A C 1
ATOM 675 O O . LEU A 1 93 ? 7.344 4.018 -23.259 1.00 79.25 93 LEU A O 1
ATOM 679 N N . PRO A 1 94 ? 8.781 4.634 -21.644 1.00 81.38 94 PRO A N 1
ATOM 680 C CA . PRO A 1 94 ? 9.022 3.269 -21.227 1.00 81.38 94 PRO A CA 1
ATOM 681 C C . PRO A 1 94 ? 7.779 2.713 -20.520 1.00 81.38 94 PRO A C 1
ATOM 683 O O . PRO A 1 94 ? 7.133 3.415 -19.742 1.00 81.38 94 PRO A O 1
ATOM 686 N N . VAL A 1 95 ? 7.458 1.441 -20.774 1.00 79.56 95 VAL A N 1
ATOM 687 C CA . VAL A 1 95 ? 6.190 0.793 -20.377 1.00 79.56 95 VAL A CA 1
ATOM 688 C C . VAL A 1 95 ? 5.845 0.879 -18.882 1.00 79.56 95 VAL A C 1
ATOM 690 O O . VAL A 1 95 ? 4.674 0.878 -18.519 1.00 79.56 95 VAL A O 1
ATOM 693 N N . TYR A 1 96 ? 6.839 0.991 -18.001 1.00 77.12 96 TYR A N 1
ATOM 694 C CA . TYR A 1 96 ? 6.621 1.020 -16.552 1.00 77.12 96 TYR A CA 1
ATOM 695 C C . TYR A 1 96 ? 6.096 2.364 -16.028 1.00 77.12 96 TYR A C 1
ATOM 697 O O . TYR A 1 96 ? 5.503 2.391 -14.957 1.00 77.12 96 TYR A O 1
ATOM 705 N N . ILE A 1 97 ? 6.292 3.474 -16.749 1.00 81.00 97 ILE A N 1
ATOM 706 C CA . ILE A 1 97 ? 5.769 4.790 -16.345 1.00 81.00 97 ILE A CA 1
ATOM 707 C C . ILE A 1 97 ? 4.234 4.836 -16.442 1.00 81.00 97 ILE A C 1
ATOM 709 O O . ILE A 1 97 ? 3.597 5.160 -15.442 1.00 81.00 97 ILE A O 1
ATOM 713 N N . PRO A 1 98 ? 3.611 4.491 -17.585 1.00 81.94 98 PRO A N 1
ATOM 714 C CA . PRO A 1 98 ? 2.154 4.456 -17.701 1.00 81.94 98 PRO A CA 1
ATOM 715 C C . PRO A 1 98 ? 1.517 3.266 -16.972 1.00 81.94 98 PRO A C 1
ATOM 717 O O . PRO A 1 98 ? 0.314 3.282 -16.742 1.00 81.94 98 PRO A O 1
ATOM 720 N N . ALA A 1 99 ? 2.297 2.252 -16.577 1.00 82.25 99 ALA A N 1
ATOM 721 C CA . ALA A 1 99 ? 1.809 1.165 -15.729 1.00 82.25 99 ALA A CA 1
ATOM 722 C C . ALA A 1 99 ? 1.497 1.610 -14.283 1.00 82.25 99 ALA A C 1
ATOM 724 O O . ALA A 1 99 ? 0.848 0.869 -13.547 1.00 82.25 99 ALA A O 1
ATOM 725 N N . ILE A 1 100 ? 1.957 2.794 -13.861 1.00 87.44 100 ILE A N 1
ATOM 726 C CA . ILE A 1 100 ? 1.663 3.354 -12.538 1.00 87.44 100 ILE A CA 1
ATOM 727 C C . ILE A 1 100 ? 0.282 4.023 -12.556 1.00 87.44 100 ILE A C 1
ATOM 729 O O . ILE A 1 100 ? 0.092 5.064 -13.185 1.00 87.44 100 ILE A O 1
ATOM 733 N N . ASP A 1 101 ? -0.667 3.461 -11.803 1.00 89.88 101 ASP A N 1
ATOM 734 C CA . ASP A 1 101 ? -1.983 4.066 -11.591 1.00 89.88 101 ASP A CA 1
ATOM 735 C C . ASP A 1 101 ? -1.930 5.129 -10.478 1.00 89.88 101 ASP A C 1
ATOM 737 O O . ASP A 1 101 ? -1.937 4.844 -9.274 1.00 89.88 101 ASP A O 1
ATOM 741 N N . TRP A 1 102 ? -1.887 6.393 -10.899 1.00 89.00 102 TRP A N 1
ATOM 742 C CA . TRP A 1 102 ? -1.889 7.555 -10.010 1.00 89.00 102 TRP A CA 1
ATOM 743 C C . TRP A 1 102 ? -3.175 7.692 -9.187 1.00 89.00 102 TRP A C 1
ATOM 745 O O . TRP A 1 102 ? -3.136 8.246 -8.085 1.00 89.00 102 TRP A O 1
ATOM 755 N N . GLY A 1 103 ? -4.305 7.187 -9.686 1.00 91.25 103 GLY A N 1
ATOM 756 C CA . GLY A 1 103 ? -5.571 7.170 -8.958 1.00 91.25 103 GLY A CA 1
ATOM 757 C C . GLY A 1 103 ? -5.504 6.221 -7.766 1.00 91.25 103 GLY A C 1
ATOM 758 O O . GLY A 1 103 ? -5.827 6.620 -6.646 1.00 91.25 103 GLY A O 1
ATOM 759 N N . VAL A 1 104 ? -4.990 5.007 -7.976 1.00 91.88 104 VAL A N 1
ATOM 760 C CA . VAL A 1 104 ? -4.813 4.002 -6.912 1.00 91.88 104 VAL A CA 1
ATOM 761 C C . VAL A 1 104 ? -3.862 4.501 -5.824 1.00 91.88 104 VAL A C 1
ATOM 763 O O . VAL A 1 104 ? -4.195 4.432 -4.641 1.00 91.88 104 VAL A O 1
ATOM 766 N N . ILE A 1 105 ? -2.712 5.073 -6.199 1.00 91.25 105 ILE A N 1
ATOM 767 C CA . ILE A 1 105 ? -1.761 5.647 -5.228 1.00 91.25 105 ILE A CA 1
ATOM 768 C C . ILE A 1 105 ? -2.434 6.744 -4.399 1.00 91.25 105 ILE A C 1
ATOM 770 O O . ILE A 1 105 ? -2.309 6.763 -3.174 1.00 91.25 105 ILE A O 1
ATOM 774 N N . THR A 1 106 ? -3.169 7.642 -5.059 1.00 90.81 106 THR A N 1
ATOM 775 C CA . THR A 1 106 ? -3.851 8.759 -4.396 1.00 90.81 106 THR A CA 1
ATOM 776 C C . THR A 1 106 ? -4.909 8.265 -3.409 1.00 90.81 106 THR A C 1
ATOM 778 O O . THR A 1 106 ? -4.989 8.784 -2.295 1.00 90.81 106 THR A O 1
ATOM 781 N N . ILE A 1 107 ? -5.684 7.239 -3.772 1.00 89.81 107 ILE A N 1
ATOM 782 C CA . ILE A 1 107 ? -6.708 6.650 -2.896 1.00 89.81 107 ILE A CA 1
ATOM 783 C C . ILE A 1 107 ? -6.062 5.939 -1.700 1.00 89.81 107 ILE A C 1
ATOM 785 O O . ILE A 1 107 ? -6.473 6.183 -0.566 1.00 89.81 107 ILE A O 1
ATOM 789 N N . ILE A 1 108 ? -5.016 5.132 -1.912 1.00 91.19 108 ILE A N 1
ATOM 790 C CA . ILE A 1 108 ? -4.305 4.437 -0.824 1.00 91.19 108 ILE A CA 1
ATOM 791 C C . ILE A 1 108 ? -3.672 5.443 0.146 1.00 91.19 108 ILE A C 1
ATOM 793 O O . ILE A 1 108 ? -3.820 5.303 1.365 1.00 91.19 108 ILE A O 1
ATOM 797 N N . LEU A 1 109 ? -2.990 6.473 -0.369 1.00 92.19 109 LEU A N 1
ATOM 798 C CA . LEU A 1 109 ? -2.389 7.521 0.461 1.00 92.19 109 LEU A CA 1
ATOM 799 C C . LEU A 1 109 ? -3.453 8.340 1.198 1.00 92.19 109 LEU A C 1
ATOM 801 O O . LEU A 1 109 ? -3.294 8.605 2.390 1.00 92.19 109 LEU A O 1
ATOM 805 N N . GLY A 1 110 ? -4.546 8.704 0.526 1.00 90.62 110 GLY A N 1
ATOM 806 C CA . GLY A 1 110 ? -5.660 9.436 1.127 1.00 90.62 110 GLY A CA 1
ATOM 807 C C . GLY A 1 110 ? -6.330 8.651 2.255 1.00 90.62 110 GLY A C 1
ATOM 808 O O . GLY A 1 110 ? -6.505 9.185 3.352 1.00 90.62 110 GLY A O 1
ATOM 809 N N . ALA A 1 111 ? -6.632 7.371 2.024 1.00 88.44 111 ALA A N 1
ATOM 810 C CA . ALA A 1 111 ? -7.196 6.484 3.038 1.00 88.44 111 ALA A CA 1
ATOM 811 C C . ALA A 1 111 ? -6.233 6.299 4.222 1.00 88.44 111 ALA A C 1
ATOM 813 O O . ALA A 1 111 ? -6.648 6.411 5.375 1.00 88.44 111 ALA A O 1
ATOM 814 N N . SER A 1 112 ? -4.939 6.099 3.951 1.00 89.75 112 SER A N 1
ATOM 815 C CA . SER A 1 112 ? -3.914 5.950 4.993 1.00 89.75 112 SER A CA 1
ATOM 816 C C . SER A 1 112 ? -3.776 7.211 5.850 1.00 89.75 112 SER A C 1
ATOM 818 O O . SER A 1 112 ? -3.753 7.118 7.077 1.00 89.75 112 SER A O 1
ATOM 820 N N . LEU A 1 113 ? -3.744 8.397 5.229 1.00 90.81 113 LEU A N 1
ATOM 821 C CA . LEU A 1 113 ? -3.673 9.677 5.938 1.00 90.81 113 LEU A CA 1
ATOM 822 C C . LEU A 1 113 ? -4.935 9.932 6.770 1.00 90.81 113 LEU A C 1
ATOM 824 O O . LEU A 1 113 ? -4.839 10.342 7.927 1.00 90.81 113 LEU A O 1
ATOM 828 N N . PHE A 1 114 ? -6.118 9.672 6.207 1.00 89.12 114 PHE A N 1
ATOM 829 C CA . PHE A 1 114 ? -7.385 9.829 6.920 1.00 89.12 114 PHE A CA 1
ATOM 830 C C . PHE A 1 114 ? -7.451 8.926 8.157 1.00 89.12 114 PHE A C 1
ATOM 832 O O . PHE A 1 114 ? -7.823 9.383 9.244 1.00 89.12 114 PHE A O 1
ATOM 839 N N . VAL A 1 115 ? -7.053 7.658 8.014 1.00 88.00 115 VAL A N 1
ATOM 840 C CA . VAL A 1 115 ? -6.981 6.702 9.126 1.00 88.00 115 VAL A CA 1
ATOM 841 C C . VAL A 1 115 ? -5.940 7.140 10.160 1.00 88.00 115 VAL A C 1
ATOM 843 O O . VAL A 1 115 ? -6.240 7.077 11.352 1.00 88.00 115 VAL A O 1
ATOM 846 N N . ASP A 1 116 ? -4.773 7.652 9.752 1.00 90.88 116 ASP A N 1
ATOM 847 C CA . ASP A 1 116 ? -3.747 8.160 10.678 1.00 90.88 116 ASP A CA 1
ATOM 848 C C . ASP A 1 116 ? -4.268 9.349 11.502 1.00 90.88 116 ASP A C 1
ATOM 850 O O . ASP A 1 116 ? -4.233 9.309 12.734 1.00 90.88 116 ASP A O 1
ATOM 854 N N . VAL A 1 117 ? -4.854 10.363 10.857 1.00 91.62 117 VAL A N 1
ATOM 855 C CA . VAL A 1 117 ? -5.440 11.533 11.542 1.00 91.62 117 VAL A CA 1
ATOM 856 C C . VAL A 1 117 ? -6.570 11.114 12.487 1.00 91.62 117 VAL A C 1
ATOM 858 O O . VAL A 1 117 ? -6.608 11.530 13.650 1.00 91.62 117 VAL A O 1
ATOM 861 N N . THR A 1 118 ? -7.462 10.241 12.019 1.00 88.38 118 THR A N 1
ATOM 862 C CA . THR A 1 118 ? -8.568 9.713 12.827 1.00 88.38 118 THR A CA 1
ATOM 863 C C . THR A 1 118 ? -8.049 8.915 14.026 1.00 88.38 118 THR A C 1
ATOM 865 O O . THR A 1 118 ? -8.569 9.061 15.135 1.00 88.38 118 THR A O 1
ATOM 868 N N . SER A 1 119 ? -6.981 8.133 13.854 1.00 87.81 119 SER A N 1
ATOM 869 C CA . SER A 1 119 ? -6.362 7.370 14.943 1.00 87.81 119 SER A CA 1
ATOM 870 C C . SER A 1 119 ? -5.763 8.278 16.020 1.00 87.81 119 SER A C 1
ATOM 872 O O . SER A 1 119 ? -5.986 8.044 17.210 1.00 87.81 119 SER A O 1
ATOM 874 N N . ARG A 1 120 ? -5.093 9.369 15.621 1.00 91.31 120 ARG A N 1
ATOM 875 C CA . ARG A 1 120 ? -4.485 10.350 16.537 1.00 91.31 120 ARG A CA 1
ATOM 876 C C . ARG A 1 120 ? -5.518 11.104 17.367 1.00 91.31 120 ARG A C 1
ATOM 878 O O . ARG A 1 120 ? -5.224 11.475 18.498 1.00 91.31 120 ARG A O 1
ATOM 885 N N . SER A 1 121 ? -6.727 11.291 16.836 1.00 89.88 121 SER A N 1
ATOM 886 C CA . SER A 1 121 ? -7.841 11.911 17.570 1.00 89.88 121 SER A CA 1
ATOM 887 C C . SER A 1 121 ? -8.395 11.042 18.712 1.00 89.88 121 SER A C 1
ATOM 889 O O . SER A 1 121 ? -9.205 11.512 19.508 1.00 89.88 121 SER A O 1
ATOM 891 N N . GLY A 1 122 ? -7.976 9.773 18.811 1.00 88.00 122 GLY A N 1
ATOM 892 C CA . GLY A 1 122 ? -8.458 8.837 19.828 1.00 88.00 122 GLY A CA 1
ATOM 893 C C . GLY A 1 122 ? -9.815 8.205 19.504 1.00 88.00 122 GLY A C 1
ATOM 894 O O . GLY A 1 122 ? -10.351 7.476 20.341 1.00 88.00 122 GLY A O 1
ATOM 895 N N . LEU A 1 123 ? -10.356 8.426 18.296 1.00 88.81 123 LEU A N 1
ATOM 896 C CA . LEU A 1 123 ? -11.643 7.868 17.871 1.00 88.81 123 LEU A CA 1
ATOM 897 C C . LEU A 1 123 ? -11.660 6.337 17.974 1.00 88.81 123 LEU A C 1
ATOM 899 O O . LEU A 1 123 ? -12.593 5.777 18.545 1.00 88.81 123 LEU A O 1
ATOM 903 N N . PHE A 1 124 ? -10.619 5.653 17.487 1.00 87.06 124 PHE A N 1
ATOM 904 C CA . PHE A 1 124 ? -10.551 4.187 17.557 1.00 87.06 124 PHE A CA 1
ATOM 905 C C . PHE A 1 124 ? -10.535 3.673 18.996 1.00 87.06 124 PHE A C 1
ATOM 907 O O . PHE A 1 124 ? -11.235 2.715 19.315 1.00 87.06 124 PHE A O 1
ATOM 914 N N . THR A 1 125 ? -9.812 4.349 19.887 1.00 87.94 125 THR A N 1
ATOM 915 C CA . THR A 1 125 ? -9.781 4.010 21.314 1.00 87.94 125 THR A CA 1
ATOM 916 C C . THR A 1 125 ? -11.146 4.226 21.967 1.00 87.94 125 THR A C 1
ATOM 918 O O . THR A 1 125 ? -11.612 3.371 22.722 1.00 87.94 125 THR A O 1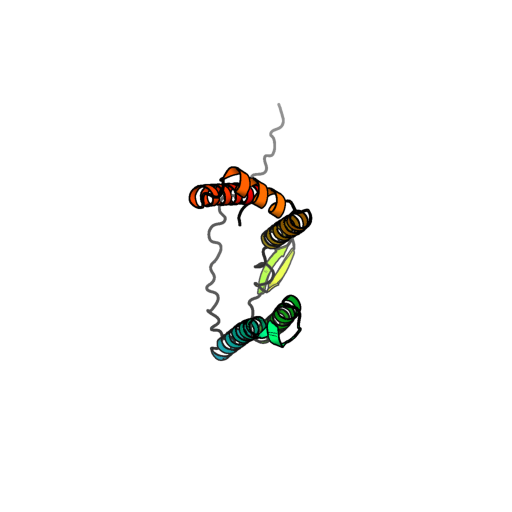
ATOM 921 N N . TRP A 1 126 ? -11.826 5.333 21.654 1.00 92.19 126 TRP A N 1
ATOM 922 C CA . TRP A 1 126 ? -13.172 5.611 22.157 1.00 92.19 126 TRP A CA 1
ATOM 923 C C . TRP A 1 126 ? -14.188 4.561 21.682 1.00 92.19 126 TRP A C 1
ATOM 925 O O . TRP A 1 126 ? -14.921 4.006 22.506 1.00 92.19 126 TRP A O 1
ATOM 935 N N . ILE A 1 127 ? -14.174 4.217 20.388 1.00 88.56 127 ILE A N 1
ATOM 936 C CA . ILE A 1 127 ? -15.033 3.172 19.811 1.00 88.56 127 ILE A CA 1
ATOM 937 C C . ILE A 1 127 ? -14.734 1.815 20.457 1.00 88.56 127 ILE A C 1
ATOM 939 O O . ILE A 1 127 ? -15.666 1.122 20.858 1.00 88.56 127 ILE A O 1
ATOM 943 N N . ALA A 1 128 ? -13.463 1.442 20.628 1.00 86.88 128 ALA A N 1
ATOM 944 C CA . ALA A 1 128 ? -13.078 0.168 21.238 1.00 86.88 128 ALA A CA 1
ATOM 945 C C . ALA A 1 128 ? -13.606 0.027 22.678 1.00 86.88 128 ALA A C 1
ATOM 947 O O . ALA A 1 128 ? -14.151 -1.018 23.053 1.00 86.88 128 ALA A O 1
ATOM 948 N N . ILE A 1 129 ? -13.508 1.091 23.483 1.00 89.19 129 ILE A N 1
ATOM 949 C CA . ILE A 1 129 ? -14.041 1.110 24.854 1.00 89.19 129 ILE A CA 1
ATOM 950 C C . ILE A 1 129 ? -15.571 1.033 24.836 1.00 89.19 129 ILE A C 1
ATOM 952 O O . ILE A 1 129 ? -16.160 0.288 25.625 1.00 89.19 129 ILE A O 1
ATOM 956 N N . TRP A 1 130 ? -16.223 1.779 23.942 1.00 89.94 130 TRP A N 1
ATOM 957 C CA . TRP A 1 130 ? -17.677 1.760 23.805 1.00 89.94 130 TRP A CA 1
ATOM 958 C C . TRP A 1 130 ? -18.190 0.373 23.394 1.00 89.94 130 TRP A C 1
ATOM 960 O O . TRP A 1 130 ? -19.080 -0.164 24.050 1.00 89.94 130 TRP A O 1
ATOM 970 N N . LEU A 1 131 ? -17.570 -0.261 22.395 1.00 86.31 131 LEU A N 1
ATOM 971 C CA . LEU A 1 131 ? -17.902 -1.616 21.948 1.00 86.31 131 LEU A CA 1
ATOM 972 C C . LEU A 1 131 ? -17.719 -2.660 23.051 1.00 86.31 131 LEU A C 1
ATOM 974 O O . LEU A 1 131 ? -18.562 -3.541 23.209 1.00 86.31 131 LEU A O 1
ATOM 978 N N . THR A 1 132 ? -16.660 -2.534 23.852 1.00 86.44 132 THR A N 1
ATOM 979 C CA . THR A 1 132 ? -16.390 -3.447 24.973 1.00 86.44 132 THR A CA 1
ATOM 980 C C . THR A 1 132 ? -17.433 -3.311 26.086 1.00 86.44 132 THR A C 1
ATOM 982 O O . THR A 1 132 ? -17.895 -4.310 26.641 1.00 86.44 132 THR A O 1
ATOM 985 N N . LYS A 1 133 ? -17.864 -2.081 26.398 1.00 86.62 133 LYS A N 1
ATOM 986 C CA . LYS A 1 133 ? -18.951 -1.838 27.363 1.00 86.62 133 LYS A CA 1
ATOM 987 C C . LYS A 1 133 ? -20.290 -2.361 26.837 1.00 86.62 133 LYS A C 1
ATOM 989 O O . LYS A 1 133 ? -21.028 -3.007 27.581 1.00 86.62 133 LYS A O 1
ATOM 994 N N . THR A 1 134 ? -20.577 -2.140 25.556 1.00 88.25 134 THR A N 1
ATOM 995 C CA . THR A 1 134 ? -21.807 -2.597 24.893 1.00 88.25 134 THR A CA 1
ATOM 996 C C . THR A 1 134 ? -21.877 -4.123 24.791 1.00 88.25 134 THR A C 1
ATOM 998 O O . THR A 1 134 ? -22.943 -4.704 25.002 1.00 88.25 134 THR A O 1
ATOM 1001 N N . SER A 1 135 ? -20.751 -4.805 24.563 1.00 84.62 135 SER A N 1
ATOM 1002 C CA . SER A 1 135 ? -20.697 -6.273 24.525 1.00 84.62 135 SER A CA 1
ATOM 1003 C C . SER A 1 135 ? -20.809 -6.933 25.903 1.00 84.62 135 SER A C 1
ATOM 1005 O O . SER A 1 135 ? -20.987 -8.151 25.970 1.00 84.62 135 SER A O 1
ATOM 1007 N N . ARG A 1 136 ? -20.729 -6.156 26.997 1.00 82.06 136 ARG A N 1
ATOM 1008 C CA . ARG A 1 136 ? -20.654 -6.645 28.389 1.00 82.06 136 ARG A CA 1
ATOM 1009 C C . ARG A 1 136 ? -19.518 -7.658 28.616 1.00 82.06 136 ARG A C 1
ATOM 1011 O O . ARG A 1 136 ? -19.598 -8.467 29.534 1.00 82.06 136 ARG A O 1
ATOM 1018 N N . GLY A 1 137 ? -18.480 -7.624 27.776 1.00 77.88 137 GLY A N 1
ATOM 1019 C CA . GLY A 1 137 ? -17.346 -8.550 27.836 1.00 77.88 137 GLY A CA 1
ATOM 1020 C C . GLY A 1 137 ? -17.566 -9.918 27.177 1.00 77.88 137 GLY A C 1
ATOM 1021 O O . GLY A 1 137 ? -16.672 -10.753 27.260 1.00 77.88 137 GLY A O 1
ATOM 1022 N N . ASP A 1 138 ? -18.700 -10.167 26.505 1.00 88.38 138 ASP A N 1
ATOM 1023 C CA . ASP A 1 138 ? -18.918 -11.420 25.763 1.00 88.38 138 ASP A CA 1
ATOM 1024 C C . ASP A 1 138 ? -18.106 -11.418 24.442 1.00 88.38 138 ASP A C 1
ATOM 1026 O O . ASP A 1 138 ? -18.393 -10.601 23.551 1.00 88.38 138 ASP A O 1
ATOM 1030 N N . PRO A 1 139 ? -17.120 -12.326 24.267 1.00 84.19 139 PRO A N 1
ATOM 1031 C CA . PRO A 1 139 ? -16.239 -12.347 23.097 1.00 84.19 139 PRO A CA 1
ATOM 1032 C C . PRO A 1 139 ? -16.987 -12.523 21.772 1.00 84.19 139 PRO A C 1
ATOM 1034 O O . PRO A 1 139 ? -16.574 -11.977 20.748 1.00 84.19 139 PRO A O 1
ATOM 1037 N N . ARG A 1 140 ? -18.109 -13.257 21.769 1.00 89.25 140 ARG A N 1
ATOM 1038 C CA . ARG A 1 140 ? -18.876 -13.517 20.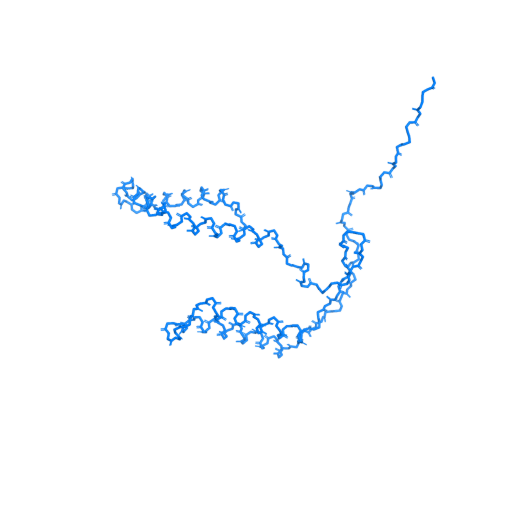538 1.00 89.25 140 ARG A CA 1
ATOM 1039 C C . ARG A 1 140 ? -19.584 -12.261 20.045 1.00 89.25 140 ARG A C 1
ATOM 1041 O O . ARG A 1 140 ? -19.613 -11.995 18.847 1.00 89.25 140 ARG A O 1
ATOM 1048 N N . ARG A 1 141 ? -20.137 -11.471 20.968 1.00 85.56 141 ARG A N 1
ATOM 1049 C CA . ARG A 1 141 ? -20.785 -10.190 20.645 1.00 85.56 141 ARG A CA 1
ATOM 1050 C C . ARG A 1 141 ? -19.759 -9.161 20.196 1.00 85.56 141 ARG A C 1
ATOM 1052 O O . ARG A 1 141 ? -20.005 -8.428 19.246 1.00 85.56 141 ARG A O 1
ATOM 1059 N N . LEU A 1 142 ? -18.594 -9.152 20.843 1.00 87.25 142 LEU A N 1
ATOM 1060 C CA . LEU A 1 142 ? -17.494 -8.266 20.483 1.00 87.25 142 LEU A CA 1
ATOM 1061 C C . LEU A 1 142 ? -16.989 -8.529 19.055 1.00 87.25 142 LEU A C 1
ATOM 1063 O O . LEU A 1 142 ? -16.775 -7.575 18.312 1.00 87.25 142 LEU A O 1
ATOM 1067 N N . LEU A 1 143 ? -16.877 -9.799 18.650 1.00 89.25 143 LEU A N 1
ATOM 1068 C CA . LEU A 1 143 ? -16.494 -10.172 17.286 1.00 89.25 143 LEU A CA 1
ATOM 1069 C C . LEU A 1 143 ? -17.478 -9.626 16.241 1.00 89.25 143 LEU A C 1
ATOM 1071 O O . LEU A 1 143 ? -17.053 -9.024 15.258 1.00 89.25 143 LEU A O 1
ATOM 1075 N N . TRP A 1 144 ? -18.786 -9.781 16.471 1.00 91.56 144 TRP A N 1
ATOM 1076 C CA . TRP A 1 144 ? -19.808 -9.227 15.578 1.00 91.56 144 TRP A CA 1
ATOM 1077 C C . TRP A 1 144 ? -19.747 -7.701 15.492 1.00 91.56 144 TRP A C 1
ATOM 1079 O O . TRP A 1 144 ? -19.875 -7.146 14.402 1.00 91.56 144 TRP A O 1
ATOM 1089 N N . TYR A 1 145 ? -19.509 -7.017 16.612 1.00 88.50 145 TYR A N 1
ATOM 1090 C CA . TYR A 1 145 ? -19.376 -5.564 16.613 1.00 88.50 145 TYR A CA 1
ATOM 1091 C C . TYR A 1 145 ? -18.133 -5.067 15.872 1.00 88.50 145 TYR A C 1
ATOM 1093 O O . TYR A 1 145 ? -18.241 -4.120 15.095 1.00 88.50 145 TYR A O 1
ATOM 1101 N N . TYR A 1 146 ? -16.975 -5.707 16.065 1.00 87.06 146 TYR A N 1
ATOM 1102 C CA . TYR A 1 146 ? -15.775 -5.381 15.291 1.00 87.06 146 TYR A CA 1
ATOM 1103 C C . TYR A 1 146 ? -15.972 -5.677 13.804 1.00 87.06 146 TYR A C 1
ATOM 1105 O O . TYR A 1 146 ? -15.614 -4.846 12.979 1.00 87.06 146 TYR A O 1
ATOM 1113 N N . GLY A 1 147 ? -16.611 -6.799 13.456 1.00 88.56 147 GLY A N 1
ATOM 1114 C CA . GLY A 1 147 ? -16.940 -7.125 12.068 1.00 88.56 147 GLY A CA 1
ATOM 1115 C C . GLY A 1 147 ? -17.840 -6.073 11.415 1.00 88.56 147 GLY A C 1
ATOM 1116 O O . GLY A 1 147 ? -17.526 -5.583 10.332 1.00 88.56 147 GLY A O 1
ATOM 1117 N N . PHE A 1 148 ? -18.917 -5.659 12.092 1.00 88.81 148 PHE A N 1
ATOM 1118 C CA . PHE A 1 148 ? -19.802 -4.600 11.596 1.00 88.81 148 PHE A CA 1
ATOM 1119 C C . PHE A 1 148 ? -19.068 -3.263 11.441 1.00 88.81 148 PHE A C 1
ATOM 1121 O O . PHE A 1 148 ? -19.236 -2.575 10.435 1.00 88.81 148 PHE A O 1
ATOM 1128 N N . MET A 1 149 ? -18.212 -2.920 12.407 1.00 84.62 149 MET A N 1
ATOM 1129 C CA . MET A 1 149 ? -17.366 -1.733 12.334 1.00 84.62 149 MET A CA 1
ATOM 1130 C C . MET A 1 149 ? -16.454 -1.787 11.098 1.00 84.62 149 MET A C 1
ATOM 1132 O O . MET A 1 149 ? -16.430 -0.833 10.326 1.00 84.62 149 MET A O 1
ATOM 1136 N N . THR A 1 150 ? -15.761 -2.903 10.854 1.00 88.19 150 THR A N 1
ATOM 1137 C CA . THR A 1 150 ? -14.898 -3.077 9.676 1.00 88.19 150 THR A CA 1
ATOM 1138 C C . THR A 1 150 ? -15.675 -2.952 8.365 1.00 88.19 150 THR A C 1
ATOM 1140 O O . THR A 1 150 ? -15.198 -2.281 7.455 1.00 88.19 150 THR A O 1
ATOM 1143 N N . VAL A 1 151 ? -16.881 -3.523 8.266 1.00 87.88 151 VAL A N 1
ATOM 1144 C CA . VAL A 1 151 ? -17.734 -3.388 7.068 1.00 87.88 151 VAL A CA 1
ATOM 1145 C C . VAL A 1 151 ? -18.148 -1.932 6.844 1.00 87.88 151 VAL A C 1
ATOM 1147 O O . VAL A 1 151 ? -18.047 -1.436 5.723 1.00 87.88 151 VAL A O 1
ATOM 1150 N N . ALA A 1 152 ? -18.555 -1.224 7.900 1.00 85.44 152 ALA A N 1
ATOM 1151 C CA . ALA A 1 152 ? -18.920 0.188 7.809 1.00 85.44 152 ALA A CA 1
ATOM 1152 C C . ALA A 1 152 ? -17.735 1.059 7.351 1.00 85.44 152 ALA A C 1
ATOM 1154 O O . ALA A 1 152 ? -17.886 1.869 6.439 1.00 85.44 152 ALA A O 1
ATOM 1155 N N . PHE A 1 153 ? -16.542 0.853 7.921 1.00 82.38 153 PHE A N 1
ATOM 1156 C CA . PHE A 1 153 ? -15.327 1.556 7.490 1.00 82.38 153 PHE A CA 1
ATOM 1157 C C . PHE A 1 153 ? -14.921 1.193 6.058 1.00 82.38 153 PHE A C 1
ATOM 1159 O O . PHE A 1 153 ? -14.545 2.077 5.293 1.00 82.38 153 PHE A O 1
ATOM 1166 N N . SER A 1 154 ? -15.047 -0.078 5.670 1.00 82.44 154 SER A N 1
ATOM 1167 C CA . SER A 1 154 ? -14.747 -0.534 4.310 1.00 82.44 154 SER A CA 1
ATOM 1168 C C . SER A 1 154 ? -15.671 0.095 3.262 1.00 82.44 154 SER A C 1
ATOM 1170 O O . SER A 1 154 ? -15.227 0.344 2.145 1.00 82.44 154 SER A O 1
ATOM 1172 N N . ALA A 1 155 ? -16.938 0.354 3.602 1.00 80.75 155 ALA A N 1
ATOM 1173 C CA . ALA A 1 155 ? -17.883 1.025 2.709 1.00 80.75 155 ALA A CA 1
ATOM 1174 C C . ALA A 1 155 ? -17.569 2.523 2.541 1.00 80.75 155 ALA A C 1
ATOM 1176 O O . ALA A 1 155 ? -17.734 3.066 1.453 1.00 80.75 155 ALA A O 1
ATOM 1177 N N . VAL A 1 156 ? -17.096 3.189 3.602 1.00 72.88 156 VAL A N 1
ATOM 1178 C CA . VAL A 1 156 ? -16.739 4.621 3.579 1.00 72.88 156 VAL A CA 1
ATOM 1179 C C . VAL A 1 156 ? -15.410 4.870 2.866 1.00 72.88 156 VAL A C 1
ATOM 1181 O O . VAL A 1 156 ? -15.266 5.870 2.169 1.00 72.88 156 VAL A O 1
ATOM 1184 N N . LEU A 1 157 ? -14.440 3.969 3.025 1.00 72.81 157 LEU A N 1
ATOM 1185 C CA . LEU A 1 157 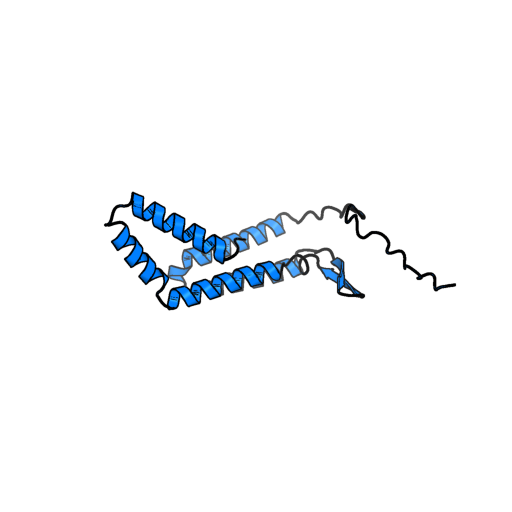? -13.084 4.140 2.496 1.00 72.81 157 LEU A CA 1
ATOM 1186 C C . LEU A 1 157 ? -12.905 3.652 1.053 1.00 72.81 157 LEU A C 1
ATOM 1188 O O . LEU A 1 157 ? -11.771 3.615 0.595 1.00 72.81 157 LEU A O 1
ATOM 1192 N N . ASN A 1 158 ? -14.001 3.322 0.356 1.00 68.81 158 ASN A N 1
ATOM 1193 C CA . ASN A 1 158 ? -14.021 2.763 -0.998 1.00 68.81 158 ASN A CA 1
ATOM 1194 C C . ASN A 1 158 ? -12.930 1.699 -1.188 1.00 68.81 158 ASN A C 1
ATOM 1196 O O . ASN A 1 158 ? -11.852 1.976 -1.709 1.00 68.81 158 ASN A O 1
ATOM 1200 N N . ASN A 1 159 ? -13.221 0.501 -0.684 1.00 62.66 159 ASN A N 1
ATOM 1201 C CA . ASN A 1 159 ? -12.341 -0.658 -0.754 1.00 62.66 159 ASN A CA 1
ATOM 1202 C C . ASN A 1 159 ? -11.737 -0.830 -2.165 1.00 62.66 159 ASN A C 1
ATOM 1204 O O . ASN A 1 159 ? -12.474 -0.980 -3.141 1.00 62.66 159 ASN A O 1
ATOM 1208 N N . VAL A 1 160 ? -10.403 -0.775 -2.221 1.00 49.78 160 VAL A N 1
ATOM 1209 C CA . VAL A 1 160 ? -9.548 -1.245 -3.317 1.00 49.78 160 VAL A CA 1
ATOM 1210 C C . VAL A 1 160 ? -9.007 -2.621 -2.958 1.00 49.78 160 VAL A C 1
ATOM 1212 O O . VAL A 1 160 ? -8.610 -2.794 -1.780 1.00 49.78 160 VAL A O 1
#

Foldseek 3Di:
DDDDDPDPDDDDPPDPPDDDPPPPPPPPQDPVLVVVLVVLVVVLVVCLVCVVPVVDDNVVSVVVSVVVSVVSCVPRPPFAWDFDDDDNDTDGDGPVVVVDDPVVVCLVVVLVVVVVVCVVVCVVVVLLVVLCVVCVNDVVSSVVSVVVVVVVSCVVSVPD

pLDDT: mean 78.72, std 16.89, range [37.69, 96.38]

Sequence (160 aa):
MTSALLVPTYPSLAAPALQGAAQVPAHEVSLAVTLLFAALLVGMILCLAFEEKLHAQKSLIVGLFAVVTLLAGAVLLPLPYGPYLIGEQEIALPVYIPAIDWGVITIILGASLFVDVTSRSGLFTWIAIWLTKTSRGDPRRLLWYYGFMTVAFSAVLNNV